Protein AF-A0A7Z9URH4-F1 (afdb_monomer)

Foldseek 3Di:
DPVPVLLVQQVVQDAEEQEELPQVVSQVSQVVSVVSVHHYDYANDDPVDVVSVVVSLVVSCVVPNHDDDDDPPPDDPPPDPPPD

Secondary structure (DSSP, 8-state):
--TTTHHHHHTTT-EEEEEES-HHHHHHHHHHHHHTT-EEEEEE--TT-HHHHHHHHHHHHHHHSS------------------

Solvent-accessible surface area (backbone atoms only — not comparable to full-atom values): 5204 Å² total; per-residue (Å²): 144,65,81,69,65,61,63,59,45,37,73,68,81,42,71,42,76,33,69,24,69,50,45,70,61,19,37,52,53,17,50,54,37,38,74,64,73,25,48,47,41,55,32,63,32,49,91,87,42,70,67,36,53,56,53,45,50,52,51,43,33,74,74,72,40,80,88,86,79,87,80,87,77,87,70,85,80,79,78,78,77,83,82,126

Sequence (84 aa):
MMAHKQKLFAKEEASVCVADFNLKTAQKVADDIVAADGKAIAADLDVREPDQWSETIALTEKTFGSVNILCNNAGENFRVGFDG

Structure (mmCIF, N/CA/C/O backbone):
data_AF-A0A7Z9URH4-F1
#
_entry.id   AF-A0A7Z9URH4-F1
#
loop_
_atom_site.group_PDB
_atom_site.id
_atom_site.type_symbol
_atom_site.label_atom_id
_atom_site.label_alt_id
_atom_site.label_comp_id
_atom_site.label_asym_id
_atom_site.label_entity_id
_atom_site.label_seq_id
_atom_site.pdbx_PDB_ins_code
_atom_site.Cartn_x
_atom_site.Cartn_y
_atom_site.Cartn_z
_atom_site.occupancy
_atom_site.B_iso_or_equiv
_atom_site.auth_seq_id
_atom_site.auth_comp_id
_atom_site.auth_asym_id
_atom_site.auth_atom_id
_atom_site.pdbx_PDB_model_num
ATOM 1 N N . MET A 1 1 ? 5.280 20.211 0.958 1.00 35.16 1 MET A N 1
ATOM 2 C CA . MET A 1 1 ? 3.905 20.532 0.510 1.00 35.16 1 MET A CA 1
ATOM 3 C C . MET A 1 1 ? 3.155 19.235 0.166 1.00 35.16 1 MET A C 1
ATOM 5 O O . MET A 1 1 ? 2.726 19.059 -0.959 1.00 35.16 1 MET A O 1
ATOM 9 N N . MET A 1 2 ? 3.038 18.292 1.115 1.00 38.69 2 MET A N 1
ATOM 10 C CA . MET A 1 2 ? 2.394 16.973 0.899 1.00 38.69 2 MET A CA 1
ATOM 11 C C . MET A 1 2 ? 1.379 16.605 2.000 1.00 38.69 2 MET A C 1
ATOM 13 O O . MET A 1 2 ? 0.596 15.686 1.824 1.00 38.69 2 MET A O 1
ATOM 17 N N . ALA A 1 3 ? 1.306 17.370 3.095 1.00 41.53 3 ALA A N 1
ATOM 18 C CA . ALA A 1 3 ? 0.389 17.094 4.207 1.00 41.53 3 ALA A CA 1
ATOM 19 C C . ALA A 1 3 ? -1.072 17.531 3.954 1.00 41.53 3 ALA A C 1
ATOM 21 O O . ALA A 1 3 ? -1.952 17.242 4.759 1.00 41.53 3 ALA A O 1
ATOM 22 N N . HIS A 1 4 ? -1.353 18.255 2.860 1.00 37.03 4 HIS A N 1
ATOM 23 C CA . HIS A 1 4 ? -2.709 18.755 2.593 1.00 37.03 4 HIS A CA 1
ATOM 24 C C . HIS A 1 4 ? -3.560 17.789 1.754 1.00 37.03 4 HIS A C 1
ATOM 26 O O . HIS A 1 4 ? -4.769 17.736 1.940 1.00 37.03 4 HIS A O 1
ATOM 32 N N . LYS A 1 5 ? -2.948 16.982 0.872 1.00 43.81 5 LYS A N 1
ATOM 33 C CA . LYS A 1 5 ? -3.695 16.048 0.006 1.00 43.81 5 LYS A CA 1
ATOM 34 C C . LYS A 1 5 ? -4.179 14.795 0.740 1.00 43.81 5 LYS A C 1
ATOM 36 O O . LYS A 1 5 ? -5.239 14.281 0.409 1.00 43.81 5 LYS A O 1
ATOM 41 N N . GLN A 1 6 ? -3.453 14.345 1.763 1.00 46.28 6 GLN A N 1
ATOM 42 C CA . GLN A 1 6 ? -3.792 13.136 2.525 1.00 46.28 6 GLN A CA 1
ATOM 43 C C . GLN A 1 6 ? -5.124 13.274 3.284 1.00 46.28 6 GLN A C 1
ATOM 45 O O . GLN A 1 6 ? -5.914 12.337 3.322 1.00 46.28 6 GLN A O 1
ATOM 50 N N . LYS A 1 7 ? -5.432 14.474 3.798 1.00 44.97 7 LYS A N 1
ATOM 51 C CA . LYS A 1 7 ? -6.690 14.744 4.517 1.00 44.97 7 LYS A CA 1
ATOM 52 C C . LYS A 1 7 ? -7.939 14.728 3.633 1.00 44.97 7 LYS A C 1
ATOM 54 O O . LYS A 1 7 ? -9.032 14.594 4.171 1.00 44.97 7 LYS A O 1
ATOM 59 N N . LEU A 1 8 ? -7.804 14.893 2.313 1.00 47.78 8 LEU A N 1
ATOM 60 C CA . LEU A 1 8 ? -8.966 14.918 1.420 1.00 47.78 8 LEU A CA 1
ATOM 61 C C . LEU A 1 8 ? -9.532 13.511 1.176 1.00 47.78 8 LEU A C 1
ATOM 63 O O . LEU A 1 8 ? -10.743 13.357 1.134 1.00 47.78 8 LEU A O 1
ATOM 67 N N . PHE A 1 9 ? -8.676 12.489 1.070 1.00 50.50 9 PHE A N 1
ATOM 68 C CA . PHE A 1 9 ? -9.113 11.117 0.771 1.00 50.50 9 PHE A CA 1
ATOM 69 C C . PHE A 1 9 ? -9.681 10.385 1.991 1.00 50.50 9 PHE A C 1
ATOM 71 O O . PHE A 1 9 ? -10.653 9.650 1.855 1.00 50.50 9 PHE A O 1
ATOM 78 N N . ALA A 1 10 ? -9.148 10.653 3.190 1.00 45.16 10 ALA A N 1
ATOM 79 C CA . ALA A 1 10 ? -9.679 10.089 4.435 1.00 45.16 10 ALA A CA 1
ATOM 80 C C . ALA A 1 10 ? -11.136 10.512 4.710 1.00 45.16 10 ALA A C 1
ATOM 82 O O . ALA A 1 10 ? -11.871 9.803 5.386 1.00 45.16 10 ALA A O 1
ATOM 83 N N . LYS A 1 11 ? -11.574 11.654 4.161 1.00 44.09 11 LYS A N 1
ATOM 84 C CA . LYS A 1 11 ? -12.919 12.200 4.384 1.00 44.09 11 LYS A CA 1
ATOM 85 C C . LYS A 1 11 ? -13.998 11.616 3.457 1.00 44.09 11 LYS A C 1
ATOM 87 O O . LYS A 1 11 ? -15.174 11.834 3.716 1.00 44.09 11 LYS A O 1
ATOM 92 N N . GLU A 1 12 ? -13.608 10.883 2.415 1.00 53.06 12 GLU A N 1
ATOM 93 C CA . GLU A 1 12 ? -14.499 10.360 1.362 1.00 53.06 12 GLU A CA 1
ATOM 94 C C . GLU A 1 12 ? -14.632 8.820 1.412 1.00 53.06 12 GLU A C 1
ATOM 96 O O . GLU A 1 12 ? -14.904 8.188 0.397 1.00 53.06 12 GLU A O 1
ATOM 101 N N . GLU A 1 13 ? -14.378 8.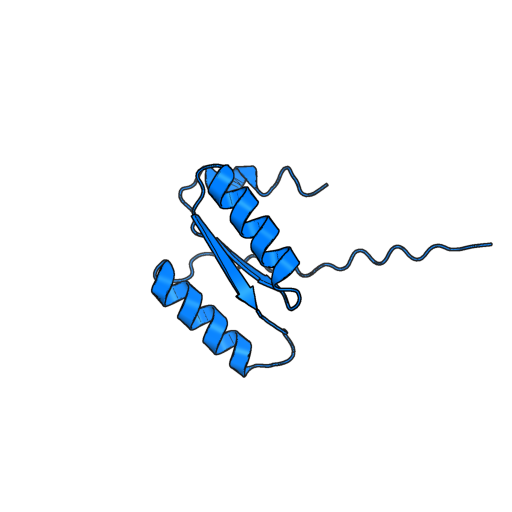188 2.568 1.00 62.31 13 GLU A N 1
ATOM 102 C CA . GLU A 1 13 ? -14.387 6.718 2.760 1.00 62.31 13 GLU A CA 1
ATOM 103 C C . GLU A 1 13 ? -13.441 5.926 1.830 1.00 62.31 13 GLU A C 1
ATOM 105 O O . GLU A 1 13 ? -13.518 4.697 1.746 1.00 62.31 13 GLU A O 1
ATOM 110 N N . ALA A 1 14 ? -12.521 6.612 1.147 1.00 67.44 14 ALA A N 1
ATOM 111 C CA . ALA A 1 14 ? -11.639 6.002 0.169 1.00 67.44 14 ALA A CA 1
ATOM 112 C C . ALA A 1 14 ? -10.602 5.089 0.840 1.00 67.44 14 ALA A C 1
ATOM 114 O O . ALA A 1 14 ? -9.881 5.494 1.756 1.00 67.44 14 ALA A O 1
ATOM 115 N N . SER A 1 15 ? -10.492 3.866 0.327 1.00 80.00 15 SER A N 1
ATOM 116 C CA . SER A 1 15 ? -9.397 2.954 0.643 1.00 80.00 15 SER A CA 1
ATOM 117 C C . SER A 1 15 ? -8.181 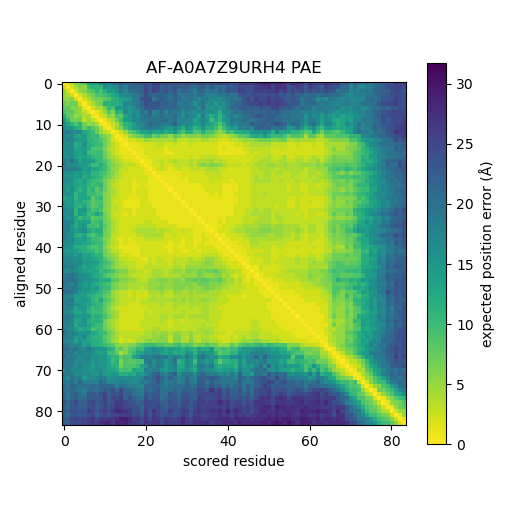3.242 -0.238 1.00 80.00 15 SER A C 1
ATOM 119 O O . SER A 1 15 ? -8.308 3.373 -1.455 1.00 80.00 15 SER A O 1
ATOM 121 N N . VAL A 1 16 ? -6.995 3.326 0.365 1.00 82.94 16 VAL A N 1
ATOM 122 C CA . VAL A 1 16 ? -5.760 3.756 -0.305 1.00 82.94 16 VAL A CA 1
ATOM 123 C C . VAL A 1 16 ? -4.708 2.646 -0.276 1.00 82.94 16 VAL A C 1
ATOM 125 O O . VAL A 1 16 ? -4.309 2.188 0.788 1.00 82.94 16 VAL A O 1
ATOM 128 N N . CYS A 1 17 ? -4.191 2.241 -1.435 1.00 87.19 17 CYS A N 1
ATOM 129 C CA . CYS A 1 17 ? -2.953 1.462 -1.505 1.00 87.19 17 CYS A CA 1
ATOM 130 C C . CYS A 1 17 ? -1.780 2.403 -1.795 1.00 87.19 17 CYS A C 1
ATOM 132 O O . CYS A 1 17 ? -1.762 3.076 -2.826 1.00 87.19 17 CYS A O 1
ATOM 134 N N . VAL A 1 18 ? -0.809 2.459 -0.887 1.00 86.56 18 VAL A N 1
ATOM 135 C CA . VAL A 1 18 ? 0.442 3.203 -1.058 1.00 86.56 18 VAL A CA 1
ATOM 136 C C . VAL A 1 18 ? 1.497 2.230 -1.569 1.00 86.56 18 VAL A C 1
ATOM 138 O O . VAL A 1 18 ? 2.003 1.414 -0.805 1.00 86.56 18 VAL A O 1
ATOM 141 N N . ALA A 1 19 ? 1.803 2.297 -2.861 1.00 84.56 19 ALA A N 1
ATOM 142 C CA . ALA A 1 19 ? 2.781 1.425 -3.501 1.00 84.56 19 ALA A CA 1
ATOM 143 C C . ALA A 1 19 ? 4.088 2.190 -3.761 1.00 84.56 19 ALA A C 1
ATOM 145 O O . ALA A 1 19 ? 4.057 3.249 -4.391 1.00 84.56 19 ALA A O 1
ATOM 146 N N . ASP A 1 20 ? 5.211 1.683 -3.254 1.00 83.00 20 ASP A N 1
ATOM 147 C CA . ASP A 1 20 ? 6.542 2.283 -3.415 1.00 83.00 20 ASP A CA 1
ATOM 148 C C . ASP A 1 20 ? 7.613 1.189 -3.296 1.00 83.00 20 ASP A C 1
ATOM 150 O O . ASP A 1 20 ? 7.453 0.267 -2.498 1.00 83.00 20 ASP A O 1
ATOM 154 N N . PHE A 1 21 ? 8.726 1.312 -4.026 1.00 84.94 21 PHE A N 1
ATOM 155 C CA . PHE A 1 21 ? 9.872 0.398 -3.900 1.00 84.94 21 PHE A CA 1
ATOM 156 C C . PHE A 1 21 ? 10.515 0.472 -2.502 1.00 84.94 21 PHE A C 1
ATOM 158 O O . PHE A 1 21 ? 11.244 -0.420 -2.067 1.00 84.94 21 PHE A O 1
ATOM 165 N N . ASN A 1 22 ? 10.301 1.579 -1.783 1.00 86.88 22 ASN A N 1
ATOM 166 C CA . ASN A 1 22 ? 10.693 1.731 -0.395 1.00 86.88 22 ASN A CA 1
ATOM 167 C C . ASN A 1 22 ? 9.499 1.466 0.525 1.00 86.88 22 ASN A C 1
ATOM 169 O O . ASN A 1 22 ? 8.840 2.388 1.022 1.00 86.88 22 ASN A O 1
ATOM 173 N N . LEU A 1 23 ? 9.297 0.185 0.835 1.00 86.50 23 LEU A N 1
ATOM 174 C CA . LEU A 1 23 ? 8.209 -0.288 1.690 1.00 86.50 23 LEU A CA 1
ATOM 175 C C . LEU A 1 23 ? 8.131 0.433 3.048 1.00 86.50 23 LEU A C 1
ATOM 177 O O . LEU A 1 23 ? 7.041 0.660 3.564 1.00 86.50 23 LEU A O 1
ATOM 181 N N . LYS A 1 24 ? 9.262 0.849 3.635 1.00 85.94 24 LYS A N 1
ATOM 182 C CA . LYS A 1 24 ? 9.257 1.580 4.918 1.00 85.94 24 LYS A CA 1
ATOM 183 C C . LYS A 1 24 ? 8.596 2.949 4.792 1.00 85.94 24 LYS A C 1
ATOM 185 O O . LYS A 1 24 ? 7.862 3.367 5.687 1.00 85.94 24 LYS A O 1
ATOM 190 N N . THR A 1 25 ? 8.875 3.652 3.699 1.00 85.44 25 THR A N 1
ATOM 191 C CA . THR A 1 25 ? 8.268 4.955 3.420 1.00 85.44 25 THR A CA 1
ATOM 192 C C . THR A 1 25 ? 6.783 4.794 3.111 1.00 85.44 25 THR A C 1
ATOM 194 O O . THR A 1 25 ? 5.976 5.539 3.666 1.00 85.44 25 THR A O 1
ATOM 197 N N . ALA A 1 26 ? 6.416 3.787 2.310 1.00 84.00 26 ALA A N 1
ATOM 198 C CA . ALA A 1 26 ? 5.019 3.463 2.027 1.00 84.00 26 ALA A CA 1
ATOM 199 C C . ALA A 1 26 ? 4.235 3.129 3.304 1.00 84.00 26 ALA A C 1
ATOM 201 O O . ALA A 1 26 ? 3.158 3.684 3.525 1.00 84.00 26 ALA A O 1
ATOM 202 N N . GLN A 1 27 ? 4.808 2.299 4.184 1.00 87.75 27 GLN A N 1
ATOM 203 C CA . GLN A 1 27 ? 4.191 1.918 5.453 1.00 87.75 27 GLN A CA 1
ATOM 204 C C . GLN A 1 27 ? 3.926 3.133 6.331 1.00 87.75 27 GLN A C 1
ATOM 206 O O . GLN A 1 27 ? 2.819 3.293 6.828 1.00 87.75 27 GLN A O 1
ATOM 211 N N . LYS A 1 28 ? 4.895 4.046 6.448 1.00 87.94 28 LYS A N 1
ATOM 212 C CA . LYS A 1 28 ? 4.711 5.270 7.230 1.00 87.94 28 LYS A CA 1
ATOM 213 C C . LYS A 1 28 ? 3.528 6.106 6.730 1.00 87.94 28 LYS A C 1
ATOM 2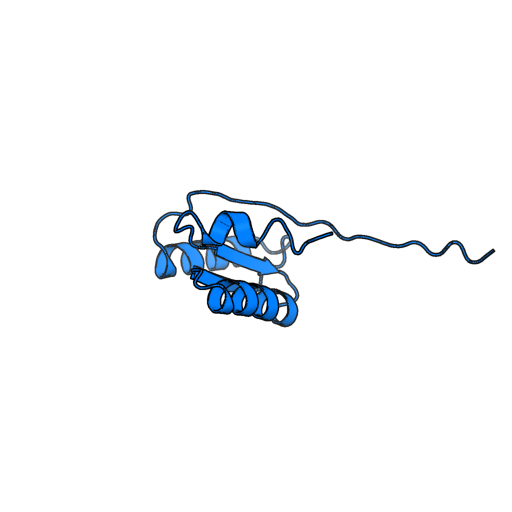15 O O . LYS A 1 28 ? 2.761 6.622 7.532 1.00 87.94 28 LYS A O 1
ATOM 220 N N . VAL A 1 29 ? 3.372 6.242 5.413 1.00 85.25 29 VAL A N 1
ATOM 221 C CA . VAL A 1 29 ? 2.248 6.995 4.835 1.00 85.25 29 VAL A CA 1
ATOM 222 C C . VAL A 1 29 ? 0.920 6.272 5.065 1.00 85.25 29 VAL A C 1
ATOM 224 O O . VAL A 1 29 ? -0.070 6.928 5.381 1.00 85.25 29 VAL A O 1
ATOM 227 N N . ALA A 1 30 ? 0.886 4.944 4.926 1.00 85.75 30 ALA A N 1
ATOM 228 C CA . ALA A 1 30 ? -0.304 4.156 5.232 1.00 85.75 30 ALA A CA 1
ATOM 229 C C . ALA A 1 30 ? -0.703 4.301 6.712 1.00 85.75 30 ALA A C 1
ATOM 231 O O . ALA A 1 30 ? -1.869 4.562 7.002 1.00 85.75 30 ALA A O 1
ATOM 232 N N . ASP A 1 31 ? 0.267 4.235 7.626 1.00 84.94 31 ASP A N 1
ATOM 233 C CA . ASP A 1 31 ? 0.059 4.422 9.064 1.00 84.94 31 ASP A CA 1
ATOM 234 C C . ASP A 1 31 ? -0.479 5.826 9.377 1.00 84.94 31 ASP A C 1
ATOM 236 O O . ASP A 1 31 ? -1.428 5.959 10.146 1.00 84.94 31 ASP A O 1
ATOM 240 N N . ASP A 1 32 ? 0.066 6.871 8.742 1.00 83.50 32 ASP A N 1
ATOM 241 C CA . ASP A 1 32 ? -0.412 8.251 8.895 1.00 83.50 32 ASP A CA 1
ATOM 242 C C . ASP A 1 32 ? -1.874 8.408 8.418 1.00 83.50 32 ASP A C 1
ATOM 244 O O . ASP A 1 32 ? -2.649 9.154 9.023 1.00 83.50 32 ASP A O 1
ATOM 248 N N . ILE A 1 33 ? -2.276 7.702 7.351 1.00 81.44 33 ILE A N 1
ATOM 249 C CA . ILE A 1 33 ? -3.663 7.698 6.848 1.00 81.44 33 ILE A CA 1
ATOM 250 C C . ILE A 1 33 ? -4.588 6.955 7.817 1.00 81.44 33 ILE A C 1
ATOM 252 O O . ILE A 1 33 ? -5.669 7.456 8.126 1.00 81.44 33 ILE A O 1
ATOM 256 N N . VAL A 1 34 ? -4.166 5.794 8.322 1.00 82.94 34 VAL A N 1
ATOM 257 C CA . VAL A 1 34 ? -4.932 5.012 9.306 1.00 82.94 34 VAL A CA 1
ATOM 258 C C . VAL A 1 34 ? -5.083 5.783 10.620 1.00 82.94 34 VAL A C 1
ATOM 260 O O . VAL A 1 34 ? -6.169 5.825 11.192 1.00 82.94 34 VAL A O 1
ATOM 263 N N . ALA A 1 35 ? -4.036 6.477 11.070 1.00 80.69 35 ALA A N 1
ATOM 264 C CA . ALA A 1 35 ? -4.080 7.337 12.252 1.00 80.69 35 ALA A CA 1
ATOM 265 C C . ALA A 1 35 ? -5.0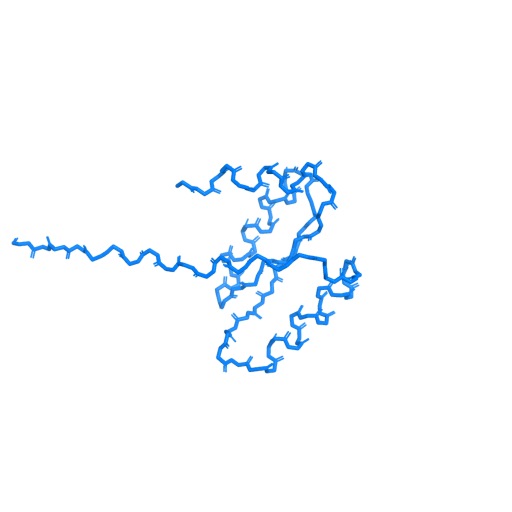33 8.537 12.092 1.00 80.69 35 ALA A C 1
ATOM 267 O O . ALA A 1 35 ? -5.495 9.098 13.086 1.00 80.69 35 ALA A O 1
ATOM 268 N N . ALA A 1 36 ? -5.339 8.926 10.853 1.00 80.56 36 ALA A N 1
ATOM 269 C CA . ALA A 1 36 ? -6.326 9.946 10.514 1.00 80.56 36 ALA A CA 1
ATOM 270 C C . ALA A 1 36 ? -7.739 9.373 10.274 1.00 80.56 36 ALA A C 1
ATOM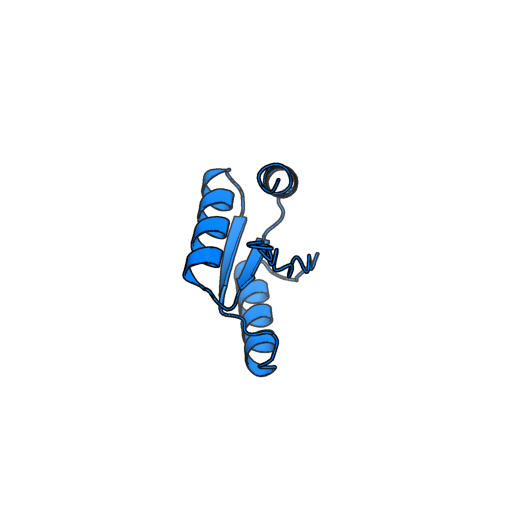 272 O O . ALA A 1 36 ? -8.558 10.055 9.657 1.00 80.56 36 ALA A O 1
ATOM 273 N N . ASP A 1 37 ? -8.014 8.155 10.760 1.00 79.06 37 ASP A N 1
ATOM 274 C CA . ASP A 1 37 ? -9.288 7.426 10.619 1.00 79.06 37 ASP A CA 1
ATOM 275 C C . ASP A 1 37 ? -9.626 7.036 9.163 1.00 79.06 37 ASP A C 1
ATOM 277 O O . ASP A 1 37 ? -10.778 6.812 8.796 1.00 79.06 37 ASP A O 1
ATOM 281 N N . GLY A 1 38 ? -8.602 6.962 8.304 1.00 79.38 38 GLY A N 1
ATOM 282 C CA . GLY A 1 38 ? -8.704 6.474 6.929 1.00 79.38 38 GLY A CA 1
ATOM 283 C C . GLY A 1 38 ? -8.413 4.975 6.795 1.00 79.38 38 GLY A C 1
ATOM 284 O O . GLY A 1 38 ? -8.001 4.300 7.737 1.00 79.38 38 GLY A O 1
ATOM 285 N N . LYS A 1 39 ? -8.578 4.437 5.581 1.00 81.81 39 LYS A N 1
ATOM 286 C CA . LYS A 1 39 ? -8.234 3.046 5.242 1.00 81.81 39 LYS A CA 1
ATOM 287 C C . LYS A 1 39 ? -7.040 3.034 4.300 1.00 81.81 39 LYS A C 1
ATOM 289 O O . LYS A 1 39 ? -7.148 3.538 3.184 1.00 81.81 39 LYS A O 1
ATOM 294 N N . ALA A 1 40 ? -5.918 2.452 4.718 1.00 87.31 40 ALA A N 1
ATOM 295 C CA . ALA A 1 40 ? -4.756 2.320 3.849 1.00 87.31 40 ALA A CA 1
ATOM 296 C C . ALA A 1 40 ? -3.959 1.030 4.069 1.00 87.31 40 ALA A C 1
ATOM 298 O O . ALA A 1 40 ? -3.937 0.488 5.171 1.00 87.31 40 ALA A O 1
ATOM 299 N N . ILE A 1 41 ? -3.288 0.569 3.012 1.00 89.56 41 ILE A N 1
ATOM 300 C CA . ILE A 1 41 ? -2.245 -0.467 3.052 1.00 89.56 41 ILE A CA 1
ATOM 301 C C . ILE A 1 41 ? -1.006 0.013 2.305 1.00 89.56 41 ILE A C 1
ATOM 303 O O . ILE A 1 41 ? -1.103 0.863 1.419 1.00 89.56 41 ILE A O 1
ATOM 307 N N . ALA A 1 42 ? 0.145 -0.558 2.644 1.00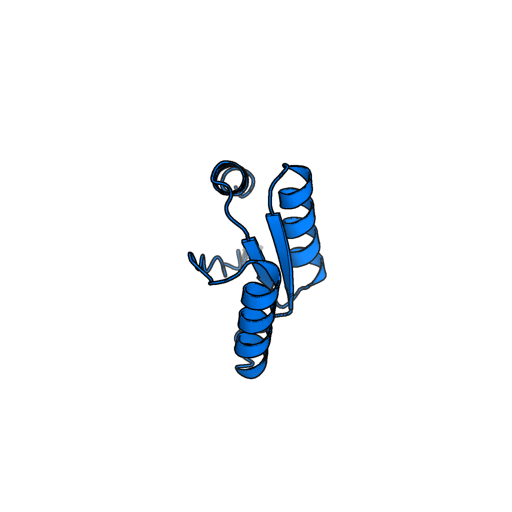 89.88 42 ALA A N 1
ATOM 308 C CA . ALA A 1 42 ? 1.376 -0.385 1.891 1.00 89.88 42 ALA A CA 1
ATOM 309 C C . ALA A 1 42 ? 1.650 -1.619 1.021 1.00 89.88 42 ALA A C 1
ATOM 311 O O . ALA A 1 42 ? 1.388 -2.746 1.443 1.00 89.88 42 ALA A O 1
ATOM 312 N N . ALA A 1 43 ? 2.193 -1.393 -0.172 1.00 88.69 43 ALA A N 1
ATOM 313 C CA . ALA A 1 43 ? 2.658 -2.430 -1.082 1.00 88.69 43 ALA A CA 1
ATOM 314 C C . ALA A 1 43 ? 4.083 -2.109 -1.544 1.00 88.69 43 ALA A C 1
ATOM 316 O O . ALA A 1 43 ? 4.417 -0.946 -1.778 1.00 88.69 43 ALA A O 1
ATOM 317 N N . ASP A 1 44 ? 4.911 -3.143 -1.662 1.00 87.62 44 ASP A N 1
ATOM 318 C CA . ASP A 1 44 ? 6.207 -3.030 -2.325 1.00 87.62 44 ASP A CA 1
ATOM 319 C C . ASP A 1 44 ? 5.975 -3.096 -3.835 1.00 87.62 44 ASP A C 1
ATOM 321 O O . ASP A 1 44 ? 5.350 -4.039 -4.324 1.00 87.62 44 ASP A O 1
ATOM 325 N N . LEU A 1 45 ? 6.399 -2.057 -4.550 1.00 85.94 45 LEU A N 1
ATOM 326 C CA . LEU A 1 45 ? 6.234 -1.972 -5.996 1.00 85.94 45 LEU A CA 1
ATOM 327 C C . LEU A 1 45 ? 7.416 -1.245 -6.634 1.00 85.94 45 LEU A C 1
ATOM 329 O O . LEU A 1 45 ? 7.520 -0.017 -6.580 1.00 85.94 45 LEU A O 1
ATOM 333 N N . ASP A 1 46 ? 8.248 -2.000 -7.339 1.00 84.94 46 ASP A N 1
ATOM 334 C CA . ASP A 1 46 ? 9.132 -1.485 -8.374 1.00 84.94 46 ASP A CA 1
ATOM 335 C C . ASP A 1 46 ? 8.375 -1.434 -9.705 1.00 84.94 46 ASP A C 1
ATOM 337 O O . ASP A 1 46 ? 7.990 -2.451 -10.279 1.00 84.94 46 AS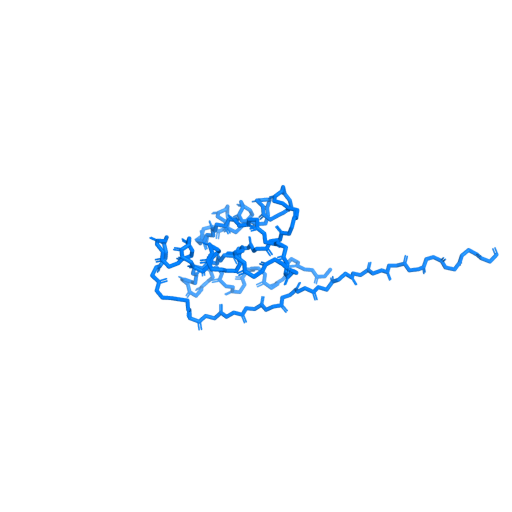P A O 1
ATOM 341 N N . VAL A 1 47 ? 8.186 -0.227 -10.238 1.00 80.12 47 VAL A N 1
ATOM 342 C CA . VAL A 1 47 ? 7.445 -0.001 -11.488 1.00 80.12 47 VAL A CA 1
ATOM 343 C C . VAL A 1 47 ? 8.081 -0.665 -12.714 1.00 80.12 47 VAL A C 1
ATOM 345 O O . VAL A 1 47 ? 7.422 -0.762 -13.751 1.00 80.12 47 VAL A O 1
ATOM 348 N N . ARG A 1 48 ? 9.344 -1.097 -12.614 1.00 82.75 48 ARG A N 1
ATOM 349 C CA . ARG A 1 48 ? 10.080 -1.809 -13.669 1.00 82.75 48 ARG A CA 1
ATOM 350 C C . ARG A 1 48 ? 9.784 -3.309 -13.686 1.00 82.75 48 ARG A C 1
ATOM 352 O O . ARG A 1 48 ? 10.067 -3.946 -14.695 1.00 82.75 48 ARG A O 1
ATOM 359 N N . GLU A 1 49 ? 9.198 -3.842 -12.615 1.00 83.88 49 GLU A N 1
ATOM 360 C CA . GLU A 1 49 ? 8.902 -5.262 -12.444 1.00 83.88 49 GLU A CA 1
ATOM 361 C C . GLU A 1 49 ? 7.397 -5.522 -12.663 1.00 83.88 49 GLU A C 1
ATOM 363 O O . GLU A 1 49 ? 6.573 -5.251 -11.785 1.00 83.88 49 GLU A O 1
ATOM 368 N N . PRO A 1 50 ? 6.985 -6.033 -13.839 1.00 83.75 50 PRO A N 1
ATOM 369 C CA . PRO A 1 50 ? 5.570 -6.194 -14.185 1.00 83.75 50 PRO A CA 1
ATOM 370 C C . PRO A 1 50 ? 4.824 -7.199 -13.293 1.00 83.75 50 PRO A C 1
ATOM 372 O O . PRO A 1 50 ? 3.612 -7.072 -13.106 1.00 83.75 50 PRO A O 1
ATOM 375 N N . ASP A 1 51 ? 5.526 -8.161 -12.698 1.00 86.19 51 ASP A N 1
ATOM 376 C CA . ASP A 1 51 ? 4.919 -9.130 -11.781 1.00 86.19 51 ASP A CA 1
ATOM 377 C C . ASP A 1 51 ? 4.451 -8.453 -10.480 1.00 86.19 51 ASP A C 1
ATOM 379 O O . ASP A 1 51 ? 3.348 -8.722 -9.999 1.00 86.19 51 ASP A O 1
ATOM 383 N N . GLN A 1 52 ? 5.211 -7.472 -9.979 1.00 85.25 52 GLN A N 1
ATOM 384 C CA . GLN A 1 52 ? 4.866 -6.735 -8.758 1.00 85.25 52 GLN A CA 1
ATOM 385 C C . GLN A 1 52 ? 3.623 -5.853 -8.932 1.00 85.25 52 GLN A C 1
ATOM 387 O O . GLN A 1 52 ? 2.878 -5.627 -7.975 1.00 85.25 52 GLN A O 1
ATOM 392 N N . TRP A 1 53 ? 3.335 -5.400 -10.156 1.00 85.56 53 TRP A N 1
ATOM 393 C CA . TRP A 1 53 ? 2.069 -4.729 -10.463 1.00 85.56 53 TRP A CA 1
ATOM 394 C C . TRP A 1 53 ? 0.879 -5.654 -10.239 1.00 85.56 53 TRP A C 1
ATOM 396 O O . TRP A 1 53 ? -0.101 -5.261 -9.605 1.00 85.56 53 TRP A O 1
ATOM 406 N N . SER A 1 54 ? 0.974 -6.886 -10.739 1.00 86.06 54 SER A N 1
ATOM 407 C CA . SER A 1 54 ? -0.097 -7.875 -10.606 1.00 86.06 54 SER A CA 1
ATOM 408 C C . SER A 1 54 ? -0.324 -8.239 -9.138 1.00 86.06 54 SER A C 1
ATOM 410 O O . SER A 1 54 ? -1.468 -8.304 -8.689 1.00 86.06 54 SER A O 1
ATOM 412 N N . GLU A 1 55 ? 0.754 -8.395 -8.368 1.00 87.81 55 GLU A N 1
ATOM 413 C CA . GLU A 1 55 ? 0.690 -8.648 -6.926 1.00 87.81 55 GLU A CA 1
ATOM 414 C C . GLU A 1 55 ? 0.081 -7.473 -6.153 1.00 87.81 55 GLU A C 1
ATOM 416 O O . GLU A 1 55 ? -0.795 -7.675 -5.311 1.00 87.81 55 GLU A O 1
ATOM 421 N N . THR A 1 56 ? 0.483 -6.241 -6.473 1.00 86.00 56 THR A N 1
ATOM 422 C CA . THR A 1 56 ? -0.032 -5.026 -5.826 1.00 86.00 56 THR A CA 1
ATOM 423 C C . THR A 1 56 ? -1.522 -4.828 -6.106 1.00 86.00 56 THR A C 1
ATOM 425 O O . THR A 1 56 ? -2.290 -4.497 -5.196 1.00 86.00 56 THR A O 1
ATOM 428 N N . ILE A 1 57 ? -1.961 -5.062 -7.346 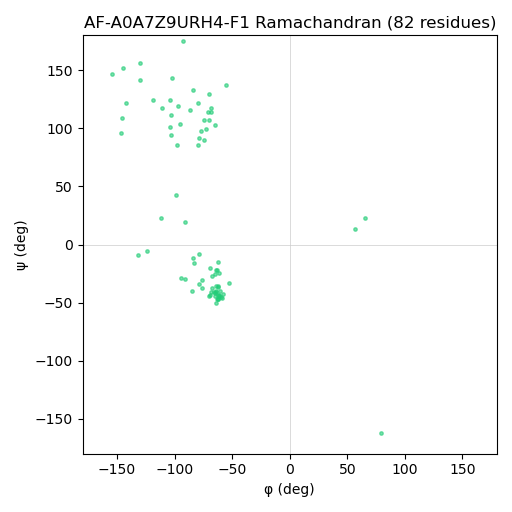1.00 84.50 57 ILE A N 1
ATOM 429 C CA . ILE A 1 57 ? -3.379 -4.995 -7.720 1.00 84.50 57 ILE A CA 1
ATOM 430 C C . ILE A 1 57 ? -4.162 -6.076 -6.974 1.00 84.50 57 ILE A C 1
ATOM 432 O O . ILE A 1 57 ? -5.138 -5.749 -6.303 1.00 84.50 57 ILE A O 1
ATOM 436 N N . ALA A 1 58 ? -3.703 -7.331 -6.998 1.00 86.69 58 ALA A N 1
ATOM 437 C CA . ALA A 1 58 ? -4.369 -8.432 -6.304 1.00 86.69 58 ALA A CA 1
ATOM 438 C C . ALA A 1 58 ? -4.454 -8.202 -4.784 1.00 86.69 58 ALA A C 1
ATOM 440 O O . ALA A 1 58 ? -5.481 -8.487 -4.164 1.00 86.69 58 ALA A O 1
ATOM 441 N N . LEU A 1 59 ? -3.398 -7.656 -4.172 1.00 86.31 59 LEU A N 1
ATOM 442 C CA . LEU A 1 59 ? -3.376 -7.272 -2.760 1.00 86.31 59 LEU A CA 1
ATOM 443 C C . LEU A 1 59 ? -4.415 -6.186 -2.462 1.00 86.31 59 LEU A C 1
ATOM 445 O O . LEU A 1 59 ? -5.169 -6.294 -1.490 1.00 86.31 59 LEU A O 1
ATOM 449 N N . THR A 1 60 ? -4.469 -5.156 -3.304 1.00 86.06 60 THR A N 1
ATOM 450 C CA . THR A 1 60 ? -5.428 -4.057 -3.162 1.00 86.06 60 THR A CA 1
ATOM 451 C C . THR A 1 60 ? -6.860 -4.566 -3.302 1.00 86.06 60 THR A C 1
ATOM 453 O O . THR A 1 60 ? -7.693 -4.290 -2.439 1.00 86.06 60 THR A O 1
ATOM 456 N N . GLU A 1 61 ? -7.125 -5.387 -4.321 1.00 85.25 61 GLU A N 1
ATOM 457 C CA . GLU A 1 61 ? -8.439 -5.979 -4.577 1.00 85.25 61 GLU A CA 1
ATOM 458 C C . GLU A 1 61 ? -8.902 -6.896 -3.449 1.00 85.25 61 GLU A C 1
ATOM 460 O O . GLU A 1 61 ? -10.046 -6.814 -3.000 1.00 85.25 61 GLU A O 1
ATOM 465 N N . LYS A 1 62 ? -8.002 -7.735 -2.929 1.00 83.88 62 LYS A N 1
ATOM 466 C CA . LYS A 1 62 ? -8.293 -8.611 -1.792 1.00 83.88 62 LYS A CA 1
ATOM 467 C C . LYS A 1 62 ? -8.638 -7.825 -0.527 1.00 83.88 62 LYS A C 1
ATOM 469 O O . LYS A 1 62 ? -9.451 -8.287 0.271 1.00 83.88 62 LYS A O 1
ATOM 474 N N . THR A 1 63 ? -7.997 -6.678 -0.320 1.00 83.06 63 THR A N 1
ATOM 475 C CA . THR A 1 63 ? -8.136 -5.904 0.920 1.00 83.06 63 THR A CA 1
ATOM 476 C C . THR A 1 63 ? -9.354 -4.985 0.879 1.00 83.06 63 THR A C 1
ATOM 478 O O . THR A 1 63 ? -10.057 -4.845 1.879 1.00 83.06 63 THR A O 1
ATOM 481 N N . PHE A 1 64 ? -9.615 -4.356 -0.267 1.00 82.62 64 PHE A N 1
ATOM 482 C CA . PHE A 1 64 ? -10.574 -3.257 -0.373 1.00 82.62 64 PHE A CA 1
ATOM 483 C C . PHE A 1 64 ? -11.684 -3.474 -1.404 1.00 82.62 64 PHE A C 1
ATOM 485 O O . PHE A 1 64 ? -12.607 -2.664 -1.465 1.00 82.62 64 PHE A O 1
ATOM 492 N N . GLY A 1 65 ? -11.636 -4.558 -2.178 1.00 75.81 65 GLY A N 1
ATOM 493 C CA . GLY A 1 65 ? -12.467 -4.719 -3.368 1.00 75.81 65 GLY A CA 1
ATOM 494 C C . GLY A 1 65 ? -11.894 -3.948 -4.560 1.00 75.81 65 GLY A C 1
ATOM 495 O O . GLY A 1 65 ? -10.720 -3.592 -4.578 1.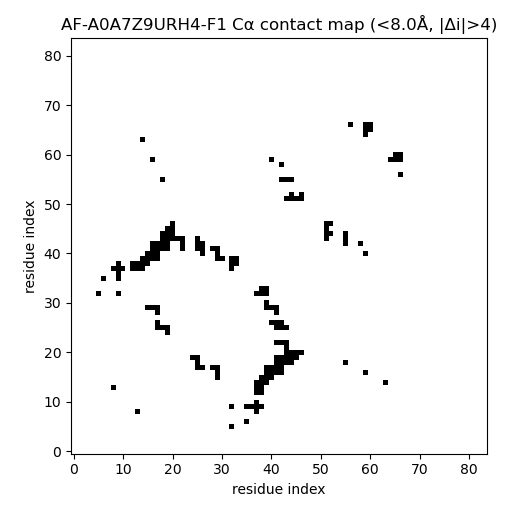00 75.81 65 GLY A O 1
ATOM 496 N N . SER A 1 66 ? -12.705 -3.708 -5.589 1.00 63.88 66 SER A N 1
ATOM 497 C CA . SER A 1 66 ? -12.239 -3.130 -6.856 1.00 63.88 66 SER A CA 1
ATOM 498 C C . SER A 1 66 ? -11.500 -1.794 -6.688 1.00 63.88 66 SER A C 1
ATOM 500 O O . SER A 1 66 ? -11.950 -0.904 -5.972 1.00 63.88 66 SER A O 1
ATOM 502 N N . VAL A 1 67 ? -10.388 -1.621 -7.408 1.00 57.84 67 VAL A N 1
ATOM 503 C CA . VAL A 1 67 ? -9.626 -0.362 -7.428 1.00 57.84 67 VAL A CA 1
ATOM 504 C C . VAL A 1 67 ? -10.415 0.713 -8.185 1.00 57.84 67 VAL A C 1
ATOM 506 O O . VAL A 1 67 ? -10.620 0.599 -9.391 1.00 57.84 67 VAL A O 1
ATOM 509 N N . ASN A 1 68 ? -10.855 1.774 -7.499 1.00 53.56 68 ASN A N 1
ATOM 510 C CA . ASN A 1 68 ? -11.664 2.837 -8.117 1.00 53.56 68 ASN A CA 1
ATOM 511 C C . ASN A 1 68 ? -10.853 4.047 -8.608 1.00 53.56 68 ASN A C 1
ATOM 513 O O . ASN A 1 68 ? -11.279 4.723 -9.544 1.00 53.56 68 ASN A O 1
ATOM 517 N N . ILE A 1 69 ? -9.713 4.354 -7.979 1.00 58.03 69 ILE A N 1
ATOM 518 C CA . ILE A 1 69 ? -8.894 5.534 -8.293 1.00 58.03 69 ILE A CA 1
ATOM 519 C C . ILE A 1 69 ? -7.412 5.163 -8.178 1.00 58.03 69 ILE A C 1
ATOM 521 O O . ILE A 1 69 ? -6.948 4.781 -7.107 1.00 58.03 69 ILE A O 1
ATOM 525 N N . LEU A 1 70 ? -6.659 5.333 -9.268 1.00 55.75 70 LEU A N 1
ATOM 526 C CA . LEU A 1 70 ? -5.199 5.227 -9.285 1.00 55.75 70 LEU A CA 1
ATOM 527 C C . LEU A 1 70 ? -4.596 6.635 -9.323 1.00 55.75 70 LEU A C 1
ATOM 529 O O . LEU A 1 70 ? -4.703 7.341 -10.325 1.00 55.75 70 LEU A O 1
ATOM 533 N N . CYS A 1 71 ? -3.952 7.049 -8.235 1.00 53.94 71 CYS A N 1
ATOM 534 C CA . CYS A 1 71 ? -3.226 8.314 -8.171 1.00 53.94 71 CYS A CA 1
ATOM 535 C C . CYS A 1 71 ? -1.725 8.027 -8.277 1.00 53.94 71 CYS A C 1
ATOM 537 O O . CYS A 1 71 ? -1.072 7.721 -7.282 1.00 53.94 71 CYS A O 1
ATOM 539 N N . ASN A 1 72 ? -1.176 8.096 -9.490 1.00 49.94 72 ASN A N 1
ATOM 540 C CA . ASN A 1 72 ? 0.257 7.924 -9.710 1.00 49.94 72 ASN A CA 1
ATOM 541 C C . ASN A 1 72 ? 1.005 9.189 -9.253 1.00 49.94 72 ASN A C 1
ATOM 543 O O . ASN A 1 72 ? 1.174 10.136 -10.019 1.00 49.94 72 ASN A O 1
ATOM 547 N N . ASN A 1 73 ? 1.404 9.233 -7.982 1.00 49.44 73 ASN A N 1
ATOM 548 C CA . ASN A 1 73 ? 2.253 10.290 -7.430 1.00 49.44 73 ASN A CA 1
ATOM 549 C C . ASN A 1 73 ? 3.725 9.840 -7.371 1.00 49.44 73 ASN A C 1
ATOM 551 O O . ASN A 1 73 ? 4.408 10.089 -6.380 1.00 49.44 73 ASN A O 1
ATOM 555 N N . ALA A 1 74 ? 4.219 9.171 -8.417 1.00 44.16 74 ALA A N 1
ATOM 556 C CA . ALA A 1 74 ? 5.650 8.962 -8.606 1.00 44.16 74 ALA A CA 1
ATOM 557 C C . ALA A 1 74 ? 6.294 10.295 -9.027 1.00 44.16 74 ALA A C 1
ATOM 559 O O . ALA A 1 74 ? 6.203 10.721 -10.177 1.00 44.16 74 ALA A O 1
ATOM 560 N N . GLY A 1 75 ? 6.897 10.992 -8.065 1.00 40.66 75 GLY A N 1
ATOM 561 C CA . GLY A 1 75 ? 7.603 12.249 -8.292 1.00 40.66 75 GLY A CA 1
ATOM 562 C C . GLY A 1 75 ? 8.792 12.377 -7.352 1.00 40.66 75 GLY A C 1
ATOM 563 O O . GLY A 1 75 ? 8.646 12.829 -6.215 1.00 40.66 75 GLY A O 1
ATOM 564 N N . GLU A 1 76 ? 9.980 12.012 -7.831 1.00 40.62 76 GLU A N 1
ATOM 565 C CA . GLU A 1 76 ? 11.231 12.348 -7.157 1.00 40.62 76 GLU A CA 1
ATOM 566 C C . GLU A 1 76 ? 11.457 13.861 -7.257 1.00 40.62 76 GLU A C 1
ATOM 568 O O . GLU A 1 76 ? 11.609 14.425 -8.340 1.00 40.62 76 GLU A O 1
ATOM 573 N N . ASN A 1 77 ? 11.492 14.551 -6.115 1.00 38.31 77 ASN A N 1
ATOM 574 C CA . ASN A 1 77 ? 12.079 15.884 -6.069 1.00 38.31 77 ASN A CA 1
ATOM 575 C C . ASN A 1 77 ? 13.598 15.703 -5.997 1.00 38.31 77 ASN A C 1
ATOM 577 O O . ASN A 1 77 ? 14.165 15.706 -4.905 1.00 38.31 77 ASN A O 1
ATOM 581 N N . PHE A 1 78 ? 14.271 15.559 -7.140 1.00 39.31 78 PHE A N 1
ATOM 582 C CA . PHE A 1 78 ? 15.708 15.811 -7.177 1.00 39.31 78 PHE A CA 1
ATOM 583 C C . PHE A 1 78 ? 15.935 17.296 -6.891 1.00 39.31 78 PHE A C 1
ATOM 585 O O . PHE A 1 78 ? 15.735 18.158 -7.746 1.00 39.31 78 PHE A O 1
ATOM 592 N N . ARG A 1 79 ? 16.363 17.616 -5.668 1.00 41.69 79 ARG A N 1
ATOM 593 C CA . ARG A 1 79 ? 17.087 18.862 -5.426 1.00 41.69 79 ARG A CA 1
ATOM 594 C C . ARG A 1 79 ? 18.508 18.659 -5.928 1.00 41.69 79 ARG A C 1
ATOM 596 O O . ARG A 1 79 ? 19.332 18.092 -5.221 1.00 41.69 79 ARG A O 1
ATOM 603 N N . VAL A 1 80 ? 18.785 19.126 -7.142 1.00 42.28 80 VAL A N 1
ATOM 604 C CA . VAL A 1 80 ? 20.162 19.421 -7.541 1.00 42.28 80 VAL A CA 1
ATOM 605 C C . VAL A 1 80 ? 20.603 20.648 -6.744 1.00 42.28 80 VAL A C 1
ATOM 607 O O . VAL A 1 80 ? 20.098 21.752 -6.942 1.00 42.28 80 VAL A O 1
ATOM 610 N N . GLY A 1 81 ? 21.478 20.442 -5.762 1.00 41.75 81 GLY A N 1
ATOM 611 C CA . GLY A 1 81 ? 22.282 21.534 -5.232 1.00 41.75 81 GLY A CA 1
ATOM 612 C C . GLY A 1 81 ? 23.256 21.939 -6.330 1.00 41.75 81 GLY A C 1
ATOM 613 O O . GLY A 1 81 ? 24.086 21.130 -6.736 1.00 41.75 81 GLY A O 1
ATOM 614 N N . PHE A 1 82 ? 23.119 23.151 -6.862 1.00 54.19 82 PHE A N 1
ATOM 615 C CA . PHE A 1 82 ? 24.241 23.793 -7.534 1.00 54.19 82 PHE A CA 1
ATOM 616 C C . PHE A 1 82 ? 25.128 24.347 -6.426 1.00 54.19 82 PHE A C 1
ATOM 618 O O . PHE A 1 82 ? 24.898 25.456 -5.948 1.00 54.19 82 PHE A O 1
ATOM 625 N N . ASP A 1 83 ? 26.093 23.545 -5.988 1.00 55.16 83 ASP A N 1
ATOM 626 C CA . ASP A 1 83 ? 27.230 24.076 -5.249 1.00 55.16 83 ASP A CA 1
ATOM 627 C C . ASP A 1 83 ? 28.111 24.784 -6.288 1.00 55.16 83 ASP A C 1
ATOM 629 O O . ASP A 1 83 ? 28.680 24.146 -7.178 1.00 55.16 83 ASP A O 1
ATOM 633 N N . GLY A 1 84 ? 28.095 26.118 -6.243 1.00 48.22 84 GLY A N 1
ATOM 634 C CA . GLY A 1 84 ? 29.018 26.988 -6.974 1.00 48.22 84 GLY A CA 1
ATOM 635 C C . GLY A 1 84 ? 30.281 27.259 -6.174 1.00 48.22 84 GLY A C 1
ATOM 636 O O . GLY A 1 84 ? 30.209 27.200 -4.926 1.00 48.22 84 GLY A O 1
#

pLDDT: mean 70.25, std 18.67, range [35.16, 89.88]

Radius of gyration: 14.35 Å; Cα contacts (8 Å, |Δi|>4): 90; chains: 1; bounding box: 44×36×26 Å

Mean predicted aligned error: 10.98 Å

Nearest PDB structures (foldseek):
  3qiv-assembly1_A  TM=9.045E-01  e=4.561E-04  Mycobacterium avium subsp. paratuberculosis
  8cxa-assembly1_C  TM=8.809E-01  e=3.976E-04  Klebsiella pneumoniae
  6zzo-assembly1_B  TM=9.319E-01  e=6.005E-04  Psychrobacter arcticus
  8cxa-assembly1_D  TM=8.791E-01  e=6.005E-04  Klebsiella pneumoniae
  8hax-assembly1_B  TM=8.307E-01  e=1.467E-03  Brucella melitensis bv. 1 str. 16M